Protein AF-A0A529LST4-F1 (afdb_monomer)

Sequence (108 aa):
VALADGFVRGGVEGARKKLDDFWRAVASKGRFSPVQLMPWDVAWGNWSIENTPGYLFFDTMSRVFSPYVANPLGLNPLRDVVAKEIDFGNVRACKSMELFISATNVET

Radius of gyration: 18.06 Å; Cα contacts (8 Å, |Δi|>4): 87; chains: 1; bounding box: 43×27×43 Å

Solvent-accessible surface area (backbone atoms only — not comparable to full-atom values): 6566 Å² total; per-residue (Å²): 106,46,47,43,26,15,29,60,76,48,39,72,63,25,15,52,51,33,41,52,54,47,52,51,51,53,51,62,59,50,72,75,44,78,57,56,72,51,74,65,38,54,74,73,72,42,87,67,48,77,86,25,72,41,35,51,53,48,54,56,46,57,75,76,42,57,71,65,74,76,42,74,80,67,79,55,79,61,58,58,47,48,66,71,66,48,52,64,67,38,40,71,66,38,82,90,63,88,86,87,82,90,82,84,88,84,87,132

Secondary structure (DSSP, 8-state):
-HHHHHHHHHHHHHHHHHHHHHHHHHHHHHTT-S----HHHHHTT---STTSHHHHHHHHHHHHS-HHHH-TT---HHHHHHHHH--HHHHHH--SS-----------

Mean predicted aligned error: 7.25 Å

pLDDT: mean 85.59, std 9.93, range [51.78, 97.69]

Structure (mmCIF, N/CA/C/O backbone):
data_AF-A0A529LST4-F1
#
_entry.id   AF-A0A529LST4-F1
#
loop_
_atom_site.group_PDB
_atom_site.id
_atom_site.type_symbol
_atom_site.label_atom_id
_atom_site.label_alt_id
_atom_site.label_comp_id
_atom_site.label_asym_id
_atom_site.label_entity_id
_atom_site.label_seq_id
_atom_site.pdbx_PDB_ins_code
_atom_site.Cartn_x
_atom_site.Cartn_y
_atom_site.Cartn_z
_atom_site.occupancy
_atom_site.B_iso_or_equiv
_atom_site.auth_seq_id
_atom_site.auth_comp_id
_atom_site.auth_asym_id
_atom_site.auth_atom_id
_atom_site.pdbx_PDB_model_num
ATOM 1 N N . VAL A 1 1 ? -5.855 3.392 6.591 1.00 93.44 1 VAL A N 1
ATOM 2 C CA . VAL A 1 1 ? -7.023 2.478 6.705 1.00 93.44 1 VAL A CA 1
ATOM 3 C C . VAL A 1 1 ? -6.664 1.051 7.127 1.00 93.44 1 VAL A C 1
ATOM 5 O O . VAL A 1 1 ? -7.340 0.549 8.010 1.00 93.44 1 VAL A O 1
ATOM 8 N N . ALA A 1 2 ? -5.608 0.413 6.593 1.00 95.56 2 ALA A N 1
ATOM 9 C CA . ALA A 1 2 ? -5.208 -0.960 6.971 1.00 95.56 2 ALA A CA 1
ATOM 10 C C . ALA A 1 2 ? -5.000 -1.167 8.482 1.00 95.56 2 ALA A C 1
ATOM 12 O O . ALA A 1 2 ? -5.432 -2.173 9.035 1.00 95.56 2 ALA A O 1
ATOM 13 N N . LEU A 1 3 ? -4.398 -0.177 9.149 1.00 95.44 3 LEU A N 1
ATOM 14 C CA . LEU A 1 3 ? -4.227 -0.172 10.602 1.00 95.44 3 LEU A CA 1
ATOM 15 C C . LEU A 1 3 ? -5.573 -0.281 11.332 1.00 95.44 3 LEU A C 1
ATOM 17 O O . LEU A 1 3 ? -5.719 -1.147 12.182 1.00 95.44 3 LEU A O 1
ATOM 21 N N . ALA A 1 4 ? -6.556 0.554 10.978 1.00 95.56 4 ALA A N 1
ATOM 22 C CA . ALA A 1 4 ? -7.879 0.555 11.605 1.00 95.56 4 ALA A CA 1
ATOM 23 C C . ALA A 1 4 ? -8.650 -0.755 11.353 1.00 95.56 4 ALA A C 1
ATOM 25 O O . ALA A 1 4 ? -9.244 -1.291 12.284 1.00 95.56 4 ALA A O 1
ATOM 26 N N . ASP A 1 5 ? -8.589 -1.304 10.132 1.00 96.31 5 ASP A N 1
ATOM 27 C CA . ASP A 1 5 ? -9.169 -2.621 9.811 1.00 96.31 5 ASP A CA 1
ATOM 28 C C . ASP A 1 5 ? -8.556 -3.722 10.691 1.00 96.31 5 ASP A C 1
ATOM 30 O O . ASP A 1 5 ? -9.266 -4.432 11.403 1.00 96.31 5 ASP A O 1
ATOM 34 N N . GLY A 1 6 ? -7.224 -3.819 10.719 1.00 96.31 6 GLY A N 1
ATOM 35 C CA . GLY A 1 6 ? -6.536 -4.799 11.555 1.00 96.31 6 GLY A CA 1
ATOM 36 C C . GLY A 1 6 ? -6.798 -4.602 13.049 1.00 96.31 6 GLY A C 1
ATOM 37 O O . GLY A 1 6 ? -6.957 -5.580 13.781 1.00 96.31 6 GLY A O 1
ATOM 38 N N . PHE A 1 7 ? -6.910 -3.352 13.499 1.00 96.50 7 PHE A N 1
ATOM 39 C CA . PHE A 1 7 ? -7.173 -3.038 14.898 1.00 96.50 7 PHE A CA 1
ATOM 40 C C . PHE A 1 7 ? -8.539 -3.548 15.363 1.00 96.50 7 PHE A C 1
ATOM 42 O O . PHE A 1 7 ? -8.645 -4.109 16.449 1.00 96.50 7 PHE A O 1
ATOM 49 N N . VAL A 1 8 ? -9.578 -3.430 14.535 1.00 96.25 8 VAL A N 1
ATOM 50 C CA . VAL A 1 8 ? -10.909 -3.971 14.864 1.00 96.25 8 VAL A CA 1
ATOM 51 C C . VAL A 1 8 ? -10.904 -5.500 14.937 1.00 96.25 8 VAL A C 1
ATOM 53 O O . VAL A 1 8 ? -11.629 -6.074 15.745 1.00 96.25 8 VAL A O 1
ATOM 56 N N . ARG A 1 9 ? -10.057 -6.172 14.151 1.00 94.31 9 ARG A N 1
ATOM 57 C CA . ARG A 1 9 ? -9.967 -7.642 14.132 1.00 94.31 9 ARG A CA 1
ATOM 58 C C . ARG A 1 9 ? -9.247 -8.238 15.341 1.00 94.31 9 ARG A C 1
ATOM 60 O O . ARG A 1 9 ? -9.526 -9.377 15.699 1.00 94.31 9 ARG A O 1
ATOM 67 N N . GLY A 1 10 ? -8.284 -7.526 15.924 1.00 94.38 10 GLY A N 1
ATOM 68 C CA . GLY A 1 10 ? -7.410 -8.114 16.945 1.00 94.38 10 GLY A CA 1
ATOM 69 C C . GLY A 1 10 ? -6.535 -7.124 17.705 1.00 94.38 10 GLY A C 1
ATOM 70 O O . GLY A 1 10 ? -5.442 -7.486 18.138 1.00 94.38 10 GLY A O 1
ATOM 71 N N . GLY A 1 11 ? -6.966 -5.868 17.823 1.00 95.19 11 GLY A N 1
ATOM 72 C CA . GLY A 1 11 ? -6.212 -4.811 18.489 1.00 95.19 11 GLY A CA 1
ATOM 73 C C . GLY A 1 11 ? -4.845 -4.576 17.844 1.00 95.19 11 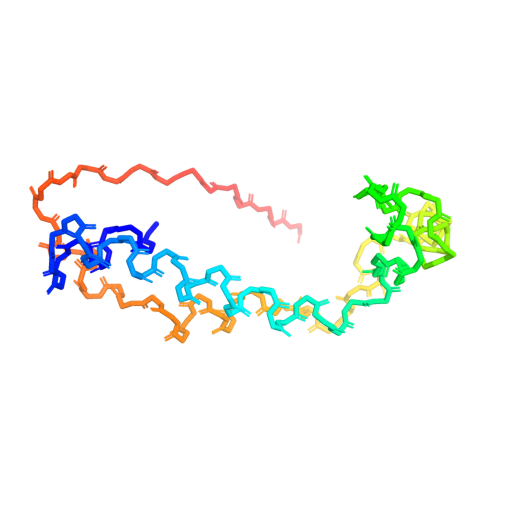GLY A C 1
ATOM 74 O O . GLY A 1 11 ? -4.692 -4.605 16.624 1.00 95.19 11 GLY A O 1
ATOM 75 N N . VAL A 1 12 ? -3.825 -4.353 18.671 1.00 96.31 12 VAL A N 1
ATOM 76 C CA . VAL A 1 12 ? -2.468 -4.017 18.208 1.00 96.31 12 VAL A CA 1
ATOM 77 C C . VAL A 1 12 ? -1.871 -5.110 17.316 1.00 96.31 12 VAL A C 1
ATOM 79 O O . VAL A 1 12 ? -1.303 -4.801 16.269 1.00 96.31 12 VAL A O 1
ATOM 82 N N . GLU A 1 13 ? -2.032 -6.381 17.683 1.00 97.62 13 GLU A N 1
ATOM 83 C CA . GLU A 1 13 ? -1.495 -7.496 16.894 1.00 97.62 13 GLU A CA 1
ATOM 84 C C . GLU A 1 13 ? -2.243 -7.668 15.570 1.00 97.62 13 GLU A C 1
ATOM 86 O O . GLU A 1 13 ? -1.621 -7.860 14.523 1.00 97.62 13 GLU A O 1
ATOM 91 N N . GLY A 1 14 ? -3.569 -7.500 15.582 1.00 96.75 14 GLY A N 1
ATOM 92 C CA . GLY A 1 14 ? -4.364 -7.472 14.355 1.00 96.75 14 GLY A CA 1
ATOM 93 C C . GLY A 1 14 ? -3.941 -6.337 13.417 1.00 96.75 14 GLY A C 1
ATOM 94 O O . GLY A 1 14 ? -3.809 -6.548 12.211 1.00 96.75 14 GLY A O 1
ATOM 95 N N . ALA A 1 15 ? -3.654 -5.152 13.962 1.00 96.19 15 ALA A N 1
ATOM 96 C CA . ALA A 1 15 ? -3.162 -4.007 13.201 1.00 96.19 15 ALA A CA 1
ATOM 97 C C . ALA A 1 15 ? -1.784 -4.269 12.575 1.00 96.19 15 ALA A C 1
ATOM 99 O O . ALA A 1 15 ? -1.598 -4.014 11.385 1.00 96.19 15 ALA A O 1
ATOM 100 N N . ARG A 1 16 ? -0.835 -4.819 13.347 1.00 97.62 16 ARG A N 1
ATOM 101 C CA . ARG A 1 16 ? 0.502 -5.198 12.859 1.00 97.62 16 ARG A CA 1
ATOM 102 C C . ARG A 1 16 ? 0.416 -6.194 11.714 1.00 97.62 16 ARG A C 1
ATOM 104 O O . ARG A 1 16 ? 0.973 -5.945 10.647 1.00 97.62 16 ARG A O 1
ATOM 111 N N . LYS A 1 17 ? -0.333 -7.278 11.921 1.00 97.69 17 LYS A N 1
ATOM 112 C CA . LYS A 1 17 ? -0.542 -8.304 10.901 1.00 97.69 17 LYS A CA 1
ATOM 113 C C . LYS A 1 17 ? -1.157 -7.709 9.640 1.00 97.69 17 LYS A C 1
ATOM 115 O O . LYS A 1 17 ? -0.659 -7.946 8.547 1.00 97.69 17 LYS A O 1
ATOM 120 N N . LYS A 1 18 ? -2.198 -6.883 9.782 1.00 97.00 18 LYS A N 1
ATOM 121 C CA . LYS A 1 18 ? -2.881 -6.333 8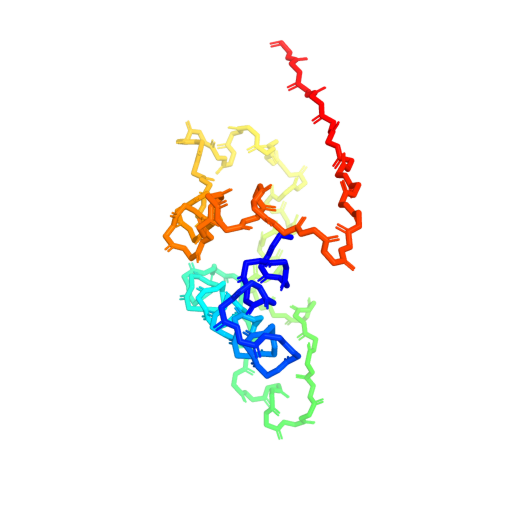.611 1.00 97.00 18 LYS A CA 1
ATOM 122 C C . LYS A 1 18 ? -2.021 -5.351 7.817 1.00 97.00 18 LYS A C 1
ATOM 124 O O . LYS A 1 18 ? -2.142 -5.283 6.596 1.00 97.00 18 LYS A O 1
ATOM 129 N N . LEU A 1 19 ? -1.153 -4.599 8.492 1.00 97.00 19 LEU A N 1
ATOM 130 C CA . LEU A 1 19 ? -0.163 -3.752 7.831 1.00 97.00 19 LEU A CA 1
ATOM 131 C C . LEU A 1 19 ? 0.871 -4.584 7.063 1.00 97.00 19 LEU A C 1
ATOM 133 O O . LEU A 1 19 ? 1.159 -4.246 5.918 1.00 97.00 19 LEU A O 1
ATOM 137 N N . ASP A 1 20 ? 1.390 -5.662 7.655 1.00 97.00 20 ASP A N 1
ATOM 138 C CA . ASP A 1 20 ? 2.319 -6.580 6.978 1.00 97.00 20 ASP A CA 1
ATOM 139 C C . ASP A 1 20 ? 1.671 -7.209 5.733 1.00 97.00 20 ASP A C 1
ATOM 141 O O . ASP A 1 20 ? 2.229 -7.111 4.640 1.00 97.00 20 ASP A O 1
ATOM 145 N N . ASP A 1 21 ? 0.448 -7.736 5.856 1.00 95.81 21 ASP A N 1
ATOM 146 C CA . ASP A 1 21 ? -0.314 -8.306 4.736 1.00 95.81 21 ASP A CA 1
ATOM 147 C C . ASP A 1 21 ? -0.520 -7.279 3.606 1.00 95.81 21 ASP A C 1
ATOM 149 O O . ASP A 1 21 ? -0.260 -7.563 2.432 1.00 95.81 21 ASP A O 1
ATOM 153 N N . PHE A 1 22 ? -0.929 -6.052 3.955 1.00 95.69 22 PHE A N 1
ATOM 154 C CA . PHE A 1 22 ? -1.135 -4.972 2.990 1.00 95.69 22 PHE A CA 1
ATOM 155 C C . PHE A 1 22 ? 0.160 -4.613 2.247 1.00 95.69 22 PHE A C 1
ATOM 157 O O . PHE A 1 22 ? 0.170 -4.547 1.016 1.00 95.69 22 PHE A O 1
ATOM 164 N N . TRP A 1 23 ? 1.271 -4.422 2.964 1.00 94.88 23 TRP A N 1
ATOM 165 C CA . TRP A 1 23 ? 2.547 -4.067 2.339 1.00 94.88 23 TRP A CA 1
ATOM 166 C C . TRP A 1 23 ? 3.132 -5.208 1.505 1.00 94.88 23 TRP A C 1
ATOM 168 O O . TRP A 1 23 ? 3.689 -4.951 0.436 1.00 94.88 23 TRP A O 1
ATOM 178 N N . ARG A 1 24 ? 2.939 -6.469 1.909 1.00 93.81 24 ARG A N 1
ATOM 179 C CA . ARG A 1 24 ? 3.277 -7.634 1.075 1.00 93.81 24 ARG A CA 1
ATOM 180 C C . ARG A 1 24 ? 2.459 -7.671 -0.209 1.00 93.81 24 ARG A C 1
ATOM 182 O O . ARG A 1 24 ? 3.017 -7.942 -1.274 1.00 93.81 24 ARG A O 1
ATOM 189 N N . ALA A 1 25 ? 1.162 -7.372 -0.142 1.00 92.56 25 ALA A N 1
ATOM 190 C CA . ALA A 1 25 ? 0.310 -7.303 -1.324 1.00 92.56 25 ALA A CA 1
ATOM 191 C C . ALA A 1 25 ? 0.765 -6.187 -2.283 1.00 92.56 25 ALA A C 1
ATOM 193 O O . ALA A 1 25 ? 0.899 -6.438 -3.485 1.00 92.56 25 ALA A O 1
ATOM 194 N N . VAL A 1 26 ? 1.099 -4.999 -1.763 1.00 91.19 26 VAL A N 1
ATOM 195 C CA . VAL A 1 26 ? 1.678 -3.894 -2.552 1.00 91.19 26 VAL A CA 1
ATOM 196 C C . VAL A 1 26 ? 2.991 -4.325 -3.212 1.00 91.19 26 VAL A C 1
ATOM 198 O O . VAL A 1 26 ? 3.136 -4.196 -4.429 1.00 91.19 26 VAL A O 1
ATOM 201 N N . ALA A 1 27 ? 3.917 -4.912 -2.447 1.00 88.19 27 ALA A N 1
ATOM 202 C CA . ALA A 1 27 ? 5.192 -5.399 -2.969 1.00 88.19 27 ALA A CA 1
ATOM 203 C C . ALA A 1 27 ? 5.000 -6.459 -4.067 1.00 88.19 27 ALA A C 1
ATOM 205 O O . ALA A 1 27 ? 5.679 -6.425 -5.092 1.00 88.19 27 ALA A O 1
ATOM 206 N N . SER A 1 28 ? 4.028 -7.365 -3.907 1.00 87.19 28 SER A N 1
ATOM 207 C CA . SER A 1 28 ? 3.729 -8.397 -4.907 1.00 87.19 28 SER A CA 1
ATOM 208 C C . SER A 1 28 ? 3.302 -7.815 -6.259 1.00 87.19 28 SER A C 1
ATOM 210 O O . SER A 1 28 ? 3.701 -8.338 -7.298 1.00 87.19 28 SER A O 1
ATOM 212 N N . LYS A 1 29 ? 2.548 -6.706 -6.255 1.00 84.00 29 LYS A N 1
ATOM 213 C CA . LYS A 1 29 ? 2.170 -5.971 -7.471 1.00 84.00 29 LYS A CA 1
ATOM 214 C C . LYS A 1 29 ? 3.342 -5.171 -8.037 1.00 84.00 29 LYS A C 1
ATOM 216 O O . LYS A 1 29 ? 3.484 -5.096 -9.254 1.00 84.00 29 LYS A O 1
ATOM 221 N N . GLY A 1 30 ? 4.212 -4.648 -7.172 1.00 79.50 30 GLY A N 1
ATOM 222 C CA . GLY A 1 30 ? 5.444 -3.955 -7.556 1.00 79.50 30 GLY A CA 1
ATOM 223 C C . GLY A 1 30 ? 6.415 -4.809 -8.378 1.00 79.50 30 GLY A C 1
ATOM 224 O O . GLY A 1 30 ? 7.162 -4.259 -9.177 1.00 79.50 30 GLY A O 1
ATOM 225 N N . ARG A 1 31 ? 6.358 -6.146 -8.280 1.00 74.44 31 ARG A N 1
ATOM 226 C CA . ARG A 1 31 ? 7.187 -7.079 -9.078 1.00 74.44 31 ARG A CA 1
ATOM 227 C C . ARG A 1 31 ? 7.005 -6.954 -10.594 1.00 74.44 31 ARG A C 1
ATOM 229 O O . ARG A 1 31 ? 7.863 -7.413 -11.337 1.00 74.44 31 ARG A O 1
ATOM 236 N N . PHE A 1 32 ? 5.898 -6.369 -11.047 1.00 70.75 32 PHE A N 1
ATOM 237 C CA . PHE A 1 32 ? 5.628 -6.142 -12.469 1.00 70.75 32 PHE A CA 1
ATOM 238 C C . PHE A 1 32 ? 6.082 -4.757 -12.95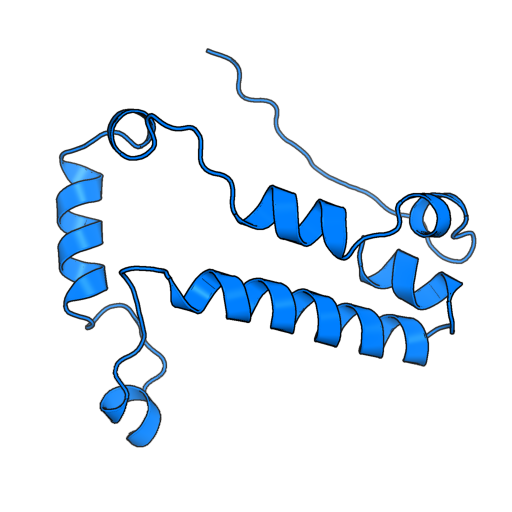2 1.00 70.75 32 PHE A C 1
ATOM 240 O O . PHE A 1 32 ? 5.912 -4.436 -14.124 1.00 70.75 32 PHE A O 1
ATOM 247 N N . SER A 1 33 ? 6.650 -3.932 -12.066 1.00 72.88 33 SER A N 1
ATOM 248 C CA . SER A 1 33 ? 7.229 -2.644 -12.445 1.00 72.88 33 SER A CA 1
ATOM 249 C C . SER A 1 33 ? 8.440 -2.859 -13.365 1.00 72.88 33 SER A C 1
ATOM 251 O O . SER A 1 33 ? 9.282 -3.702 -13.048 1.00 72.88 33 SER A O 1
ATOM 253 N N . PRO A 1 34 ? 8.580 -2.089 -14.459 1.00 68.75 34 PRO A N 1
ATOM 254 C CA . PRO A 1 34 ? 9.790 -2.092 -15.287 1.00 68.75 34 PRO A CA 1
ATOM 255 C C . PRO A 1 34 ? 10.999 -1.483 -14.557 1.00 68.75 34 PRO A C 1
ATOM 257 O O . PRO A 1 34 ? 12.140 -1.674 -14.969 1.00 68.75 34 PRO A O 1
ATOM 260 N N . VAL A 1 35 ? 10.751 -0.765 -13.460 1.00 78.00 35 VAL A N 1
ATOM 261 C CA . VAL A 1 35 ? 11.766 -0.227 -12.559 1.00 78.00 35 VAL A CA 1
ATOM 262 C C . VAL A 1 35 ? 11.889 -1.173 -11.364 1.00 78.00 35 VAL A C 1
ATOM 264 O O . VAL A 1 35 ? 10.975 -1.249 -10.540 1.00 78.00 35 VAL A O 1
ATOM 267 N N . GLN A 1 36 ? 12.997 -1.912 -11.300 1.00 81.56 36 GLN A N 1
ATOM 268 C CA . GLN A 1 36 ? 13.334 -2.863 -10.235 1.00 81.56 36 GLN A CA 1
ATOM 269 C C . GLN A 1 36 ? 14.740 -2.575 -9.710 1.00 81.56 36 GLN A C 1
ATOM 271 O O . GLN A 1 36 ? 15.588 -2.087 -10.453 1.00 81.56 36 GLN A O 1
ATOM 276 N N . LEU A 1 37 ? 14.996 -2.942 -8.453 1.00 81.88 37 LEU A N 1
ATOM 277 C CA . LEU A 1 37 ? 16.355 -3.015 -7.915 1.00 81.88 37 LEU A CA 1
ATOM 278 C C . LEU A 1 37 ? 17.136 -4.140 -8.602 1.00 81.88 37 LEU A C 1
ATOM 280 O O . LEU A 1 37 ? 16.581 -5.215 -8.853 1.00 81.88 37 LEU A O 1
ATOM 284 N N . MET A 1 38 ? 18.429 -3.929 -8.857 1.00 83.50 38 MET A N 1
ATOM 285 C CA . MET A 1 38 ? 19.257 -4.998 -9.408 1.00 83.50 38 MET A CA 1
ATOM 286 C C . MET A 1 38 ? 19.668 -5.978 -8.302 1.00 83.50 38 MET A C 1
ATOM 288 O O . MET A 1 38 ? 20.041 -5.548 -7.208 1.00 83.50 38 MET A O 1
ATOM 292 N N . PRO A 1 39 ? 19.672 -7.299 -8.567 1.00 81.12 39 PRO A N 1
ATOM 293 C CA . PRO A 1 39 ? 20.048 -8.297 -7.563 1.00 81.12 39 PRO A CA 1
ATOM 294 C C . PRO A 1 39 ? 21.439 -8.070 -6.957 1.00 81.12 39 PRO A C 1
ATOM 296 O O . PRO A 1 39 ? 21.657 -8.344 -5.779 1.00 81.12 39 PRO A O 1
ATOM 299 N N . TRP A 1 40 ? 22.376 -7.553 -7.754 1.00 83.50 40 TRP A N 1
ATOM 300 C CA . TRP A 1 40 ? 23.730 -7.257 -7.298 1.00 83.50 40 TRP A CA 1
ATOM 301 C C . TRP A 1 40 ? 23.811 -5.991 -6.438 1.00 83.50 40 TRP A C 1
ATOM 303 O O . TRP A 1 40 ? 24.584 -5.970 -5.487 1.00 83.50 40 TRP A O 1
ATOM 313 N N . ASP A 1 41 ? 22.988 -4.973 -6.706 1.00 83.12 41 ASP A N 1
ATOM 314 C CA . ASP A 1 41 ? 22.923 -3.768 -5.872 1.00 83.12 41 ASP A CA 1
ATOM 315 C C . ASP A 1 41 ? 22.460 -4.139 -4.461 1.00 83.12 41 ASP A C 1
ATOM 317 O O . ASP A 1 41 ? 23.123 -3.804 -3.479 1.00 83.12 41 ASP A O 1
ATOM 321 N N . VAL A 1 42 ? 21.409 -4.961 -4.365 1.00 84.25 42 VAL A N 1
ATOM 322 C CA . VAL A 1 42 ? 20.922 -5.493 -3.084 1.00 84.25 42 VAL A CA 1
ATOM 323 C C . VAL A 1 42 ? 22.010 -6.304 -2.370 1.00 84.25 42 VAL A C 1
ATOM 325 O O . VAL A 1 42 ? 22.199 -6.146 -1.164 1.00 84.25 42 VAL A O 1
ATOM 328 N N . ALA A 1 43 ? 22.763 -7.136 -3.100 1.00 84.62 43 ALA A N 1
ATOM 329 C CA . ALA A 1 43 ? 23.848 -7.942 -2.534 1.00 84.62 43 ALA A CA 1
ATOM 330 C C . ALA A 1 43 ? 25.006 -7.096 -1.969 1.00 84.62 43 ALA A C 1
ATOM 332 O O . ALA A 1 43 ? 25.621 -7.491 -0.980 1.00 84.62 43 ALA A O 1
ATOM 333 N N . TRP A 1 44 ? 25.273 -5.922 -2.550 1.00 86.69 44 TRP A N 1
ATOM 334 C CA . TRP A 1 44 ? 26.268 -4.962 -2.057 1.00 86.69 44 TRP A CA 1
ATOM 335 C C . TRP A 1 44 ? 25.716 -3.957 -1.033 1.00 86.69 44 TRP A C 1
ATOM 337 O O . TRP A 1 44 ? 26.429 -3.043 -0.622 1.00 86.69 44 TRP A O 1
ATOM 347 N N . GLY A 1 45 ? 24.467 -4.127 -0.587 1.00 83.44 45 GLY A N 1
ATOM 348 C CA . GLY A 1 45 ? 23.819 -3.230 0.373 1.00 83.44 45 GLY A CA 1
ATOM 349 C C . GLY A 1 45 ? 23.380 -1.891 -0.227 1.00 83.44 45 GLY A C 1
ATOM 350 O O . GLY A 1 45 ? 23.022 -0.976 0.514 1.00 83.44 45 GLY A O 1
ATOM 351 N N . ASN A 1 46 ? 23.386 -1.770 -1.554 1.00 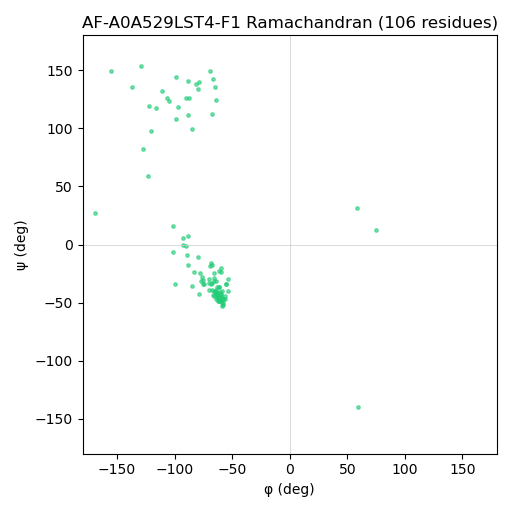82.06 46 ASN A N 1
ATOM 352 C CA . ASN A 1 46 ? 22.878 -0.616 -2.276 1.00 82.06 46 ASN A CA 1
ATOM 353 C C . ASN A 1 46 ? 21.378 -0.801 -2.565 1.00 82.06 46 ASN A C 1
ATOM 355 O O . ASN A 1 46 ? 20.974 -1.635 -3.371 1.00 82.06 46 ASN A O 1
ATOM 359 N N . TRP A 1 47 ? 20.545 0.005 -1.911 1.00 80.38 47 TRP A N 1
ATOM 360 C CA . TRP A 1 47 ? 19.087 -0.008 -2.080 1.00 80.38 47 TRP A CA 1
ATOM 361 C C . TRP A 1 47 ? 18.583 1.128 -2.984 1.00 80.38 47 TRP A C 1
ATOM 363 O O . TRP A 1 47 ? 17.392 1.438 -2.976 1.00 80.38 47 TRP A O 1
ATOM 373 N N . SER A 1 48 ? 19.475 1.770 -3.746 1.00 79.50 48 SER A N 1
ATOM 374 C CA . SER A 1 48 ? 19.098 2.825 -4.688 1.00 79.50 48 SER A CA 1
ATOM 375 C C . SER A 1 48 ? 18.541 2.252 -5.991 1.00 79.50 48 SER A C 1
ATOM 377 O 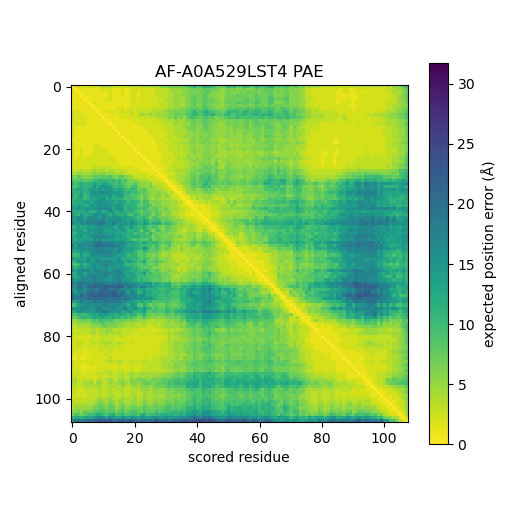O . SER A 1 48 ? 19.121 1.355 -6.599 1.00 79.50 48 SER A O 1
ATOM 379 N N . ILE A 1 49 ? 17.423 2.821 -6.446 1.00 79.62 49 ILE A N 1
ATOM 380 C CA . ILE A 1 49 ? 16.812 2.539 -7.753 1.00 79.62 49 ILE A CA 1
ATOM 381 C C . ILE A 1 49 ? 17.384 3.456 -8.851 1.00 79.62 49 ILE A C 1
ATOM 383 O O . ILE A 1 49 ? 17.271 3.149 -10.038 1.00 79.62 49 ILE A O 1
ATOM 387 N N . GLU A 1 50 ? 18.033 4.558 -8.476 1.00 76.94 50 GLU A N 1
ATOM 388 C CA . GLU A 1 50 ? 18.383 5.660 -9.384 1.00 76.94 50 GLU A CA 1
ATOM 389 C C . GLU A 1 50 ? 19.403 5.264 -10.460 1.00 76.94 50 GLU A C 1
ATOM 391 O O . GLU A 1 50 ? 19.375 5.784 -11.572 1.00 76.94 50 GLU A O 1
ATOM 396 N N . ASN A 1 51 ? 20.261 4.289 -10.157 1.00 73.44 51 ASN A N 1
ATOM 397 C CA . ASN A 1 51 ? 21.296 3.801 -11.072 1.00 73.44 51 ASN A CA 1
ATOM 398 C C . ASN A 1 51 ? 20.841 2.598 -11.914 1.00 73.44 51 ASN A C 1
ATOM 400 O O . ASN A 1 51 ? 21.642 1.999 -12.632 1.00 73.44 51 ASN A O 1
ATOM 404 N N . THR A 1 52 ? 19.566 2.212 -11.823 1.00 80.69 52 THR A N 1
ATOM 405 C CA . THR A 1 52 ? 19.055 1.039 -12.537 1.00 80.69 52 THR A CA 1
ATOM 406 C C . THR A 1 52 ? 18.730 1.406 -13.993 1.00 80.69 52 THR A C 1
ATOM 408 O O . THR A 1 52 ? 18.129 2.456 -14.247 1.00 80.69 52 THR A O 1
ATOM 411 N N . PRO A 1 53 ? 19.058 0.549 -14.982 1.00 80.38 53 PRO A N 1
ATOM 412 C CA . PRO A 1 53 ? 18.739 0.816 -16.388 1.00 80.38 53 PRO A CA 1
ATOM 413 C C . PRO A 1 53 ? 17.246 1.085 -16.635 1.00 80.38 53 PRO A C 1
ATOM 415 O O . PRO A 1 53 ? 16.891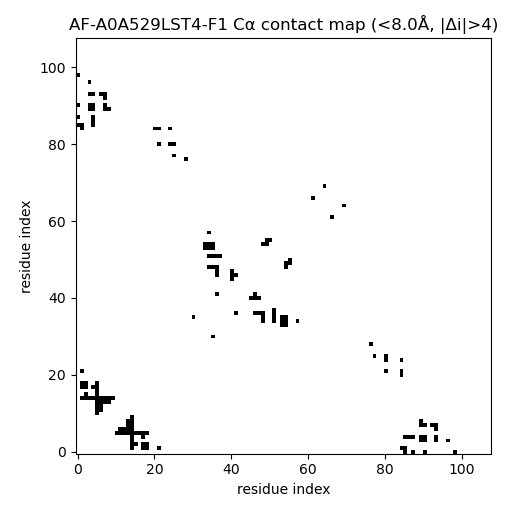 1.918 -17.468 1.00 80.38 53 PRO A O 1
ATOM 418 N N . GLY A 1 54 ? 16.370 0.415 -15.875 1.00 80.94 54 GLY A N 1
ATOM 419 C CA . GLY A 1 54 ? 14.924 0.629 -15.935 1.00 80.94 54 GLY A CA 1
ATOM 420 C C . GLY A 1 54 ? 14.504 2.021 -15.457 1.00 80.94 54 GLY A C 1
ATOM 421 O O . GLY A 1 54 ? 13.653 2.644 -16.089 1.00 80.94 54 GLY A O 1
ATOM 422 N N . TYR A 1 55 ? 15.122 2.538 -14.389 1.00 81.50 55 TYR A N 1
ATOM 423 C CA . TYR A 1 55 ? 14.850 3.888 -13.892 1.00 81.50 55 TYR A CA 1
ATOM 424 C C . TYR A 1 55 ? 15.301 4.968 -14.878 1.00 81.50 55 TYR A C 1
ATOM 426 O O . TYR A 1 55 ? 14.538 5.885 -15.157 1.00 81.50 55 TYR A O 1
ATOM 434 N N . LEU A 1 56 ? 16.491 4.831 -15.473 1.00 83.62 56 LEU A N 1
ATOM 435 C CA . LEU A 1 56 ? 17.000 5.782 -16.472 1.00 83.62 56 LEU A CA 1
ATOM 436 C C . LEU A 1 56 ? 16.118 5.844 -17.727 1.00 83.62 56 LEU A C 1
ATOM 438 O O . LEU A 1 56 ? 15.823 6.929 -18.237 1.00 83.62 56 LEU A O 1
ATOM 442 N N . PHE A 1 57 ? 15.660 4.684 -18.208 1.00 82.56 57 PHE A N 1
ATOM 443 C CA . PHE A 1 57 ? 14.697 4.616 -19.306 1.00 82.56 57 PHE A CA 1
ATOM 444 C C . PHE A 1 57 ? 13.379 5.305 -18.931 1.00 82.56 57 PHE A C 1
ATOM 446 O O . PHE A 1 57 ? 12.864 6.119 -19.698 1.00 82.56 57 PHE A O 1
ATOM 453 N N . PHE A 1 58 ? 12.855 5.022 -17.736 1.00 82.12 58 PHE A N 1
ATOM 454 C CA . PHE A 1 58 ? 11.621 5.627 -17.246 1.00 82.12 58 PHE A CA 1
ATOM 455 C C . PHE A 1 58 ? 11.733 7.151 -17.073 1.00 82.12 58 PHE A C 1
ATOM 457 O O . PHE A 1 58 ? 10.848 7.865 -17.541 1.00 82.12 58 PHE A O 1
ATOM 464 N N . ASP A 1 59 ? 12.815 7.669 -16.477 1.00 84.06 59 ASP A N 1
ATOM 465 C CA . ASP A 1 59 ? 13.044 9.115 -16.316 1.00 84.06 59 ASP A CA 1
ATOM 466 C C . ASP A 1 59 ? 13.094 9.815 -17.679 1.00 84.06 59 ASP A C 1
ATOM 468 O O . ASP A 1 59 ? 12.388 10.803 -17.893 1.00 84.06 59 ASP A O 1
ATOM 472 N N . THR A 1 60 ? 13.822 9.241 -18.642 1.00 84.00 60 THR A N 1
ATOM 473 C CA . THR A 1 60 ? 13.911 9.786 -20.005 1.00 84.00 60 THR A CA 1
ATOM 474 C C . THR A 1 60 ? 12.534 9.839 -20.669 1.00 84.00 60 THR A C 1
ATOM 476 O O . THR A 1 60 ? 12.140 10.873 -21.210 1.00 84.00 60 THR A O 1
ATOM 479 N N . MET A 1 61 ? 11.762 8.753 -20.579 1.00 79.69 61 MET A N 1
ATOM 480 C CA . MET A 1 61 ? 10.405 8.690 -21.125 1.00 79.69 61 MET A CA 1
ATOM 481 C C . MET A 1 61 ? 9.462 9.681 -20.434 1.00 79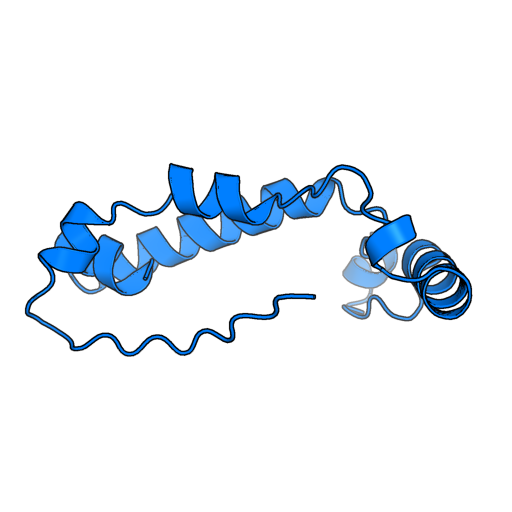.69 61 MET A C 1
ATOM 483 O O . MET A 1 61 ? 8.662 10.320 -21.110 1.00 79.69 61 MET A O 1
ATOM 487 N N . SER A 1 62 ? 9.576 9.868 -19.117 1.00 79.25 62 SER A N 1
ATOM 488 C CA . SER A 1 62 ? 8.700 10.756 -18.337 1.00 79.25 62 SER A CA 1
ATOM 489 C C . SER A 1 62 ? 8.842 12.240 -18.695 1.00 79.25 62 SER A C 1
ATOM 491 O O . SER A 1 62 ? 7.910 13.019 -18.511 1.00 79.25 62 SER A O 1
ATOM 493 N N . ARG A 1 63 ? 10.001 12.635 -19.236 1.00 82.56 63 ARG A N 1
ATOM 494 C CA . ARG A 1 63 ? 10.272 14.004 -19.701 1.00 82.56 63 ARG A CA 1
ATOM 495 C C . ARG A 1 63 ? 9.745 14.264 -21.111 1.00 82.56 63 ARG A C 1
ATOM 497 O O . ARG A 1 63 ? 9.530 15.417 -21.470 1.00 82.56 63 ARG A O 1
ATOM 504 N N . VAL A 1 64 ? 9.565 13.210 -21.907 1.00 80.19 64 VAL A N 1
ATOM 505 C CA . VAL A 1 64 ? 9.136 13.291 -23.315 1.00 80.19 64 VAL A CA 1
ATOM 506 C C . VAL A 1 64 ? 7.641 13.006 -23.461 1.00 80.19 64 VAL A C 1
ATOM 508 O O . VAL A 1 64 ? 6.974 13.610 -24.299 1.00 80.19 64 VAL A O 1
ATOM 511 N N . PHE A 1 65 ? 7.094 12.119 -22.631 1.00 75.38 65 PHE A N 1
ATOM 512 C CA . PHE A 1 65 ? 5.694 11.714 -22.655 1.00 75.38 65 PHE A CA 1
ATOM 513 C C . PHE A 1 65 ? 4.963 12.222 -21.418 1.00 75.38 65 PHE A C 1
ATOM 515 O O . PHE A 1 65 ? 5.411 12.026 -20.290 1.00 75.38 65 PHE A O 1
ATOM 522 N N . SER A 1 66 ? 3.795 12.836 -21.622 1.00 70.88 66 SER A N 1
ATOM 523 C CA . SER A 1 66 ? 2.943 13.208 -20.495 1.00 70.88 66 SER A CA 1
ATOM 524 C C . SER A 1 66 ? 2.357 11.950 -19.828 1.00 70.88 66 SER A C 1
ATOM 526 O O . SER A 1 66 ? 2.084 10.955 -20.513 1.00 70.88 66 SER A O 1
ATOM 528 N N . PRO A 1 67 ? 2.105 11.978 -18.507 1.00 62.19 67 PRO A N 1
ATOM 529 C CA . PRO A 1 67 ? 1.568 10.834 -17.764 1.00 62.19 67 PRO A CA 1
ATOM 530 C C . PRO A 1 67 ? 0.273 10.249 -18.354 1.00 62.19 67 PRO A C 1
ATOM 532 O O . PRO A 1 67 ? 0.039 9.046 -18.262 1.00 62.19 67 PRO A O 1
ATOM 535 N N . TYR A 1 68 ? -0.545 11.083 -19.003 1.00 61.09 68 TYR A N 1
ATOM 536 C CA . TYR A 1 68 ? -1.801 10.678 -19.640 1.00 61.09 68 TYR A CA 1
ATOM 537 C C . TYR A 1 68 ? -1.589 9.822 -20.894 1.00 61.09 68 TYR A C 1
ATOM 539 O O . TYR A 1 68 ? -2.364 8.906 -21.153 1.00 61.09 68 TYR A O 1
ATOM 547 N N . VAL A 1 69 ? -0.514 10.078 -21.645 1.00 64.75 69 VAL A N 1
ATOM 548 C CA . VAL A 1 69 ? -0.132 9.258 -22.806 1.00 64.75 69 VAL A CA 1
ATOM 549 C C . VAL A 1 69 ? 0.537 7.958 -22.357 1.00 64.75 69 VAL A C 1
ATOM 551 O O . VAL A 1 69 ? 0.391 6.935 -23.017 1.00 64.75 69 VAL A O 1
ATOM 554 N N . ALA A 1 70 ? 1.242 7.980 -21.223 1.00 65.38 70 ALA A N 1
ATOM 555 C CA . ALA A 1 70 ? 1.918 6.811 -20.664 1.00 65.38 70 ALA A CA 1
ATOM 556 C C . ALA A 1 70 ? 0.972 5.835 -19.929 1.00 65.38 70 ALA A C 1
ATOM 558 O O . ALA A 1 70 ? 1.279 4.647 -19.846 1.00 65.38 70 ALA A O 1
ATOM 559 N N . ASN A 1 71 ? -0.184 6.298 -19.432 1.00 70.44 71 ASN A N 1
ATOM 560 C CA . ASN A 1 71 ? -1.219 5.458 -18.809 1.00 70.44 71 ASN A CA 1
ATOM 561 C C . ASN A 1 71 ? -2.599 5.585 -19.499 1.00 70.44 71 ASN A C 1
ATOM 563 O O . ASN A 1 71 ? -3.588 5.930 -18.846 1.00 70.44 71 ASN A O 1
ATOM 567 N N . PRO A 1 72 ? -2.708 5.276 -20.805 1.00 62.91 72 PRO A N 1
ATOM 568 C CA . PRO A 1 72 ? -3.941 5.467 -21.572 1.00 62.91 72 PRO A CA 1
ATOM 569 C C . PRO A 1 72 ? -5.061 4.501 -21.151 1.00 62.91 72 PRO A C 1
ATOM 571 O O . PRO A 1 72 ? -6.231 4.747 -21.420 1.00 62.91 72 PRO A O 1
ATOM 574 N N . LEU A 1 73 ? -4.711 3.405 -20.469 1.00 70.00 73 LEU A N 1
ATOM 575 C CA . LEU A 1 73 ? -5.649 2.414 -19.934 1.00 70.00 73 LEU A CA 1
ATOM 576 C C . LEU A 1 73 ? -6.119 2.737 -18.503 1.00 70.00 73 LEU A C 1
ATOM 578 O O . LEU A 1 73 ? -6.898 1.971 -17.937 1.00 70.00 73 LEU A O 1
ATOM 582 N N . GLY A 1 74 ? -5.638 3.831 -17.896 1.00 71.81 74 GLY A N 1
ATOM 583 C CA . GLY A 1 74 ? -6.019 4.230 -16.537 1.00 71.81 74 GLY A CA 1
ATOM 584 C C . GLY A 1 74 ? -5.706 3.164 -15.483 1.00 71.81 74 GLY A C 1
ATOM 585 O O . GLY A 1 74 ? -6.437 3.020 -14.500 1.00 71.81 74 GLY A O 1
ATOM 586 N N . LEU A 1 75 ? -4.645 2.379 -15.691 1.00 73.62 75 LEU A N 1
ATOM 587 C CA . LEU A 1 75 ? -4.292 1.280 -14.803 1.00 73.62 75 LEU A CA 1
ATOM 588 C C . LEU A 1 75 ? -3.942 1.833 -13.424 1.00 73.62 75 LEU A C 1
ATOM 590 O O . LEU A 1 75 ? -3.056 2.675 -13.275 1.00 73.62 75 LEU A O 1
ATOM 594 N N . ASN A 1 76 ? -4.639 1.328 -12.409 1.00 79.94 76 ASN A N 1
ATOM 595 C CA . ASN A 1 76 ? -4.388 1.639 -11.010 1.00 79.94 76 ASN A CA 1
ATOM 596 C C . ASN A 1 76 ? -4.219 0.326 -10.231 1.00 79.94 76 ASN A C 1
ATOM 598 O O . ASN A 1 76 ? -5.170 -0.152 -9.612 1.00 79.94 76 ASN A O 1
ATOM 602 N N . PRO A 1 77 ? -3.022 -0.287 -10.253 1.00 79.62 77 PRO A N 1
ATOM 603 C CA . PRO A 1 77 ? -2.786 -1.572 -9.595 1.00 79.62 77 PRO A CA 1
ATOM 604 C C . PRO A 1 77 ? -3.013 -1.520 -8.076 1.00 79.62 77 PRO A C 1
ATOM 606 O O . PRO A 1 77 ? -3.283 -2.552 -7.462 1.00 79.62 77 PRO A O 1
ATOM 609 N N . LEU A 1 78 ? -2.933 -0.333 -7.464 1.00 85.81 78 LEU A N 1
ATOM 610 C CA . LEU A 1 78 ? -3.185 -0.143 -6.036 1.00 85.81 78 LEU A CA 1
ATOM 611 C C . LEU A 1 78 ? -4.675 -0.173 -5.693 1.00 85.81 78 LEU A C 1
ATOM 613 O O . LEU A 1 78 ? -5.021 -0.589 -4.590 1.00 85.81 78 LEU A O 1
ATOM 617 N N . ARG A 1 79 ? -5.560 0.199 -6.626 1.00 88.44 79 ARG A N 1
ATOM 618 C CA . ARG A 1 79 ? -7.014 0.102 -6.433 1.00 88.44 79 ARG A CA 1
ATOM 619 C C . ARG A 1 79 ? -7.425 -1.327 -6.088 1.00 88.44 79 ARG A C 1
ATOM 621 O O . ARG A 1 79 ? -8.159 -1.526 -5.124 1.00 88.44 79 ARG A O 1
ATOM 628 N N . ASP A 1 80 ? -6.912 -2.307 -6.826 1.00 87.81 80 ASP A N 1
ATOM 629 C CA . ASP A 1 80 ? -7.229 -3.720 -6.597 1.00 87.81 80 ASP A CA 1
ATOM 630 C C . ASP A 1 80 ? -6.670 -4.222 -5.265 1.00 87.81 80 ASP A C 1
ATOM 632 O O . ASP A 1 80 ? -7.333 -4.980 -4.558 1.00 87.81 80 ASP A O 1
ATOM 636 N N . VAL A 1 81 ? -5.458 -3.785 -4.901 1.00 91.50 81 VAL A N 1
ATOM 637 C CA . VAL A 1 81 ? -4.848 -4.131 -3.609 1.00 91.50 81 VAL A CA 1
ATOM 638 C C . VAL A 1 81 ? -5.697 -3.589 -2.469 1.00 91.50 81 VAL A C 1
ATOM 640 O O . VAL A 1 81 ? -6.034 -4.333 -1.557 1.00 91.50 81 VAL A O 1
ATOM 643 N N . VAL A 1 82 ? -6.096 -2.318 -2.532 1.00 93.12 82 VAL A N 1
ATOM 644 C CA . VAL A 1 82 ? -6.938 -1.701 -1.502 1.00 93.12 82 VAL A CA 1
ATOM 645 C C . VAL A 1 82 ? -8.297 -2.393 -1.422 1.00 93.12 82 VAL A C 1
ATOM 647 O O . VAL A 1 82 ? -8.737 -2.714 -0.324 1.00 93.12 82 VAL A O 1
ATOM 650 N N . ALA A 1 83 ? -8.941 -2.664 -2.559 1.00 92.50 83 ALA A N 1
ATOM 651 C CA . ALA A 1 83 ? -10.247 -3.318 -2.592 1.00 92.50 83 ALA A CA 1
ATOM 652 C C . ALA A 1 83 ? -10.214 -4.743 -2.022 1.00 92.50 83 ALA A C 1
ATOM 654 O O . ALA A 1 83 ? -11.162 -5.165 -1.367 1.00 92.50 83 ALA A O 1
ATOM 655 N N . LYS A 1 84 ? -9.128 -5.484 -2.267 1.00 92.44 84 LYS A N 1
ATOM 656 C CA . LYS A 1 84 ? -8.964 -6.853 -1.775 1.00 92.44 84 LYS A CA 1
ATOM 657 C 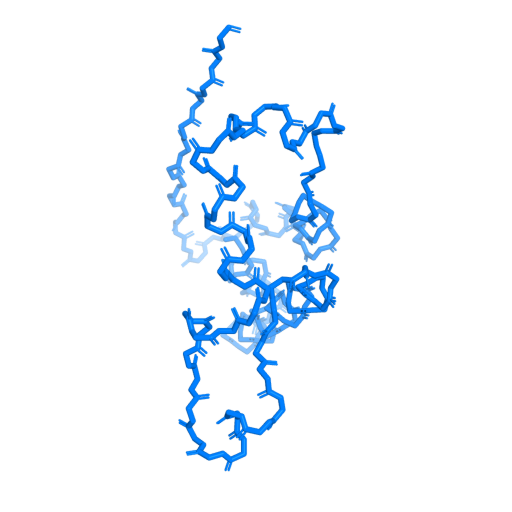C . LYS A 1 84 ? -8.547 -6.898 -0.309 1.00 92.44 84 LYS A C 1
ATOM 659 O O . LYS A 1 84 ? -9.022 -7.747 0.439 1.00 92.44 84 LYS A O 1
ATOM 664 N N . GLU A 1 85 ? -7.625 -6.027 0.086 1.00 94.44 85 GLU A N 1
ATOM 665 C CA . GLU A 1 85 ? -7.034 -6.089 1.413 1.00 94.44 85 GLU A CA 1
ATOM 666 C C . GLU A 1 85 ? -7.881 -5.368 2.458 1.00 94.44 85 GLU A C 1
ATOM 668 O O . GLU A 1 85 ? -7.943 -5.835 3.586 1.00 94.44 85 GLU A O 1
ATOM 673 N N . ILE A 1 86 ? -8.543 -4.259 2.142 1.00 95.75 86 ILE A N 1
ATOM 674 C CA . ILE A 1 86 ? -9.172 -3.423 3.169 1.00 95.75 86 ILE A CA 1
ATOM 675 C C . ILE A 1 86 ? -10.655 -3.746 3.320 1.00 95.75 86 ILE A C 1
ATOM 677 O O . ILE A 1 86 ? -11.453 -3.495 2.419 1.00 95.75 86 ILE A O 1
ATOM 681 N N . ASP A 1 87 ? -11.046 -4.194 4.513 1.00 95.62 87 ASP A N 1
ATOM 682 C CA . ASP A 1 87 ? -12.459 -4.247 4.885 1.00 95.62 87 ASP A CA 1
ATOM 683 C C . ASP A 1 87 ? -12.911 -2.891 5.444 1.00 95.62 87 ASP A C 1
ATOM 685 O O . ASP A 1 87 ? -12.691 -2.546 6.609 1.00 95.62 87 ASP A O 1
ATOM 689 N N . PHE A 1 88 ? -13.571 -2.099 4.599 1.00 95.19 88 PHE A N 1
ATOM 690 C CA . PHE A 1 88 ? -14.094 -0.795 5.003 1.00 95.19 88 PHE A CA 1
ATOM 691 C C . PHE A 1 88 ? -15.241 -0.881 6.022 1.00 95.19 88 PHE A C 1
ATOM 693 O O . PHE A 1 88 ? -15.528 0.119 6.682 1.00 95.19 88 PHE A O 1
ATOM 700 N N . GLY A 1 89 ? -15.896 -2.036 6.175 1.00 94.81 89 GLY A N 1
ATOM 701 C CA . GLY A 1 89 ? -16.849 -2.282 7.257 1.00 94.81 89 GLY A CA 1
ATOM 702 C C . GLY A 1 89 ? -16.167 -2.184 8.617 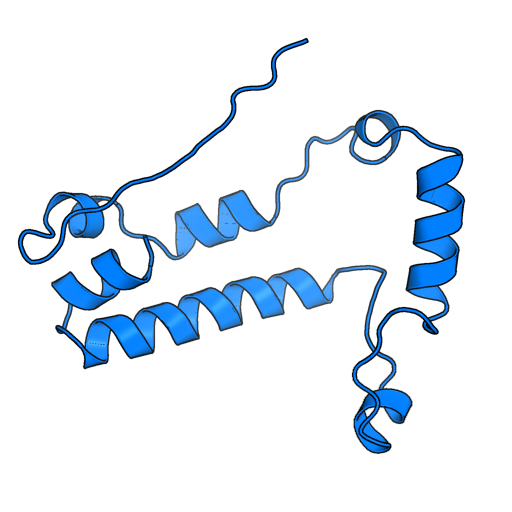1.00 94.81 89 GLY A C 1
ATOM 703 O O . GLY A 1 89 ? -16.610 -1.412 9.467 1.00 94.81 89 GLY A O 1
ATOM 704 N N . ASN A 1 90 ? -15.026 -2.856 8.772 1.00 93.62 90 ASN A N 1
ATOM 705 C CA . ASN A 1 90 ? -14.211 -2.771 9.986 1.00 93.62 90 ASN A CA 1
ATOM 706 C C . ASN A 1 90 ? -13.662 -1.364 10.205 1.00 93.62 90 ASN A C 1
ATOM 708 O O . ASN A 1 90 ? -13.725 -0.849 11.317 1.00 93.62 90 ASN A O 1
ATOM 712 N N . VAL A 1 91 ? -13.186 -0.700 9.146 1.00 94.62 91 VAL A N 1
ATOM 713 C CA . VAL A 1 91 ? -12.699 0.686 9.254 1.00 94.62 91 VAL A CA 1
ATOM 714 C C . VAL A 1 91 ? -13.785 1.606 9.822 1.00 94.62 91 VAL A C 1
ATOM 716 O O . VAL A 1 91 ? -13.499 2.386 10.724 1.00 94.62 91 VAL A O 1
ATOM 719 N N . ARG A 1 92 ? -15.034 1.489 9.348 1.00 94.06 92 ARG A N 1
ATOM 720 C CA . ARG A 1 92 ? -16.172 2.277 9.859 1.00 94.06 92 ARG A CA 1
ATOM 721 C C . ARG A 1 92 ? -16.605 1.880 11.271 1.00 94.06 92 ARG A C 1
ATOM 723 O O . ARG A 1 92 ? -17.126 2.717 11.998 1.00 94.06 92 ARG A O 1
ATOM 730 N N . ALA A 1 93 ? -16.419 0.619 11.655 1.00 92.50 93 ALA A N 1
ATOM 731 C CA . ALA A 1 93 ? -16.755 0.123 12.988 1.00 92.50 93 ALA A CA 1
ATOM 732 C C . ALA A 1 93 ? -15.692 0.462 14.050 1.00 92.50 93 ALA A C 1
ATOM 734 O O . ALA A 1 93 ? -15.936 0.273 15.243 1.00 92.50 93 ALA A O 1
ATOM 735 N N . CYS A 1 94 ? -14.517 0.951 13.641 1.00 93.56 94 CYS A N 1
ATOM 736 C CA . CYS A 1 94 ? -13.433 1.282 14.553 1.00 93.56 94 CYS A CA 1
ATOM 737 C C . CYS A 1 94 ? -13.806 2.480 15.438 1.00 93.56 94 CYS A C 1
ATOM 739 O O . CYS A 1 94 ? -13.925 3.603 14.959 1.00 93.56 94 CYS A O 1
ATOM 741 N N . LYS A 1 95 ? -13.975 2.240 16.744 1.00 92.94 95 LYS A N 1
ATOM 742 C CA . LYS A 1 95 ? -14.278 3.283 17.745 1.00 92.94 95 LYS A CA 1
ATOM 743 C C . LYS A 1 95 ? -13.068 3.719 18.570 1.00 92.94 95 LYS A C 1
ATOM 745 O O . LYS A 1 95 ? -13.178 4.616 19.395 1.00 92.94 95 LYS A O 1
ATOM 750 N N . SER A 1 96 ? -11.933 3.049 18.398 1.00 91.81 96 SER A N 1
ATOM 751 C CA . SER A 1 96 ? -10.751 3.232 19.247 1.00 91.81 96 SER A CA 1
ATOM 752 C C . SER A 1 96 ? -9.806 4.329 18.758 1.00 91.81 96 SER A C 1
ATOM 754 O O . SER A 1 96 ? -8.858 4.657 19.463 1.00 91.81 96 SER A O 1
ATOM 756 N N . MET A 1 97 ? -10.023 4.865 17.556 1.00 91.88 97 MET A N 1
ATOM 757 C CA . MET A 1 97 ? -9.205 5.922 16.966 1.00 91.88 97 MET A CA 1
ATOM 758 C C . MET A 1 97 ? -10.010 6.714 15.939 1.00 91.88 97 MET A C 1
ATOM 760 O O . MET A 1 97 ? -10.876 6.159 15.263 1.00 91.88 97 MET A O 1
ATOM 764 N N . GLU A 1 98 ? -9.683 7.992 15.789 1.00 92.38 98 GLU A N 1
ATOM 765 C CA . GLU A 1 98 ? -10.215 8.831 14.719 1.00 92.38 98 GLU A CA 1
ATOM 766 C C . GLU A 1 98 ? -9.328 8.723 13.474 1.00 92.38 98 GLU A C 1
ATOM 768 O O . GLU A 1 98 ? -8.100 8.662 13.567 1.00 92.38 98 GLU A O 1
ATOM 773 N N . LEU A 1 99 ? -9.951 8.682 12.295 1.00 91.44 99 LEU A N 1
ATOM 774 C CA . LEU A 1 99 ? -9.253 8.571 11.020 1.00 91.44 99 LEU A CA 1
ATOM 775 C C . LEU A 1 99 ? -9.486 9.827 10.181 1.00 91.44 99 LEU A C 1
ATOM 777 O O . LEU A 1 99 ? -10.602 10.086 9.738 1.00 91.44 99 LEU A O 1
ATOM 781 N N . PHE A 1 100 ? -8.406 10.546 9.892 1.00 93.00 100 PHE A N 1
ATOM 782 C CA . PHE A 1 100 ? -8.405 11.707 9.007 1.00 93.00 100 PHE A CA 1
ATOM 783 C C . PHE A 1 100 ? -7.744 11.328 7.677 1.00 93.00 100 PHE A C 1
ATOM 785 O O . PHE A 1 100 ? -6.632 10.798 7.664 1.00 93.00 100 PHE A O 1
ATOM 792 N N . ILE A 1 101 ? -8.438 11.557 6.558 1.00 90.19 101 ILE A N 1
ATOM 793 C CA . ILE A 1 101 ? -7.951 11.232 5.210 1.00 90.19 101 ILE A CA 1
ATOM 794 C C . ILE A 1 101 ? -7.941 12.508 4.374 1.00 90.19 101 ILE A C 1
ATOM 796 O O . ILE A 1 101 ? -8.991 13.095 4.127 1.00 90.19 101 ILE A O 1
ATOM 800 N N . SER A 1 102 ? -6.761 12.892 3.897 1.00 93.69 102 SER A N 1
ATOM 801 C CA . SER A 1 102 ? -6.611 13.952 2.901 1.00 93.69 102 SER A CA 1
ATOM 802 C C . SER A 1 102 ? -6.662 13.344 1.503 1.00 93.69 102 SER A C 1
ATOM 804 O O . SER A 1 102 ? -5.904 12.422 1.201 1.00 93.69 102 SER A O 1
ATOM 806 N N . ALA A 1 103 ? -7.543 13.860 0.650 1.00 89.69 103 ALA A N 1
ATOM 807 C CA . ALA A 1 103 ? -7.635 13.479 -0.753 1.00 89.69 103 ALA A CA 1
ATOM 808 C C . ALA A 1 103 ? -7.816 14.733 -1.612 1.00 89.69 103 ALA A C 1
ATOM 810 O O . ALA A 1 103 ? -8.609 15.611 -1.273 1.00 89.69 103 ALA A O 1
ATOM 811 N N . THR A 1 104 ? -7.085 14.809 -2.721 1.00 89.12 104 THR A N 1
ATOM 812 C CA . THR A 1 104 ? -7.212 15.886 -3.708 1.00 89.12 104 THR A CA 1
ATOM 813 C C . THR A 1 104 ? -7.942 15.334 -4.922 1.00 89.12 104 THR A C 1
ATOM 815 O O . THR A 1 104 ? -7.505 14.338 -5.496 1.00 89.12 104 THR A O 1
ATOM 818 N N . ASN A 1 105 ? -9.053 15.966 -5.301 1.00 83.38 105 ASN A N 1
ATOM 819 C CA . ASN A 1 105 ? -9.723 15.675 -6.563 1.00 83.38 105 ASN A CA 1
ATOM 820 C C . ASN A 1 105 ? -9.102 16.541 -7.664 1.00 83.38 105 ASN A C 1
ATOM 822 O O . ASN A 1 105 ? -9.024 17.759 -7.510 1.00 83.38 105 ASN A O 1
ATOM 826 N N . VAL A 1 106 ? -8.648 15.906 -8.740 1.00 78.25 106 VAL A N 1
ATOM 827 C CA . VAL A 1 106 ? -8.098 16.575 -9.920 1.00 78.25 106 VAL A CA 1
ATOM 828 C C . VAL A 1 106 ? -8.971 16.161 -11.100 1.00 78.25 106 VAL A C 1
ATOM 830 O O . VAL A 1 106 ? -8.808 15.068 -11.635 1.00 78.25 106 VAL A O 1
ATOM 833 N N . GLU A 1 107 ? -9.925 17.017 -11.458 1.00 73.50 107 GLU A N 1
ATOM 834 C CA . GLU A 1 107 ? -10.673 16.927 -12.716 1.00 73.50 107 GLU A CA 1
ATOM 835 C C . GLU A 1 107 ? -10.064 17.903 -13.734 1.00 73.50 107 GLU A C 1
ATOM 837 O O . GLU A 1 107 ? -9.618 18.994 -13.370 1.00 73.50 107 GLU A O 1
ATOM 842 N N . THR A 1 108 ? -10.047 17.494 -15.002 1.00 51.78 108 THR A N 1
ATOM 843 C CA . THR A 1 108 ? -9.714 18.318 -16.178 1.00 51.78 108 THR A CA 1
ATOM 844 C C . THR A 1 108 ? -10.810 18.180 -17.206 1.00 51.78 108 THR A C 1
ATOM 846 O O . THR A 1 108 ? -11.195 17.012 -17.452 1.00 51.78 108 THR A O 1
#

Foldseek 3Di:
DQQQLLCLVPRPVRSVVLVVVLVVLVVVLVVPQLQDDDPVCVVVVNPDSCPPPSNVVVVVCCVVDPVCRVCVVVDDSVVVSCVVRDDVVSSVVRPPDDDDDDDDDDDD